Protein AF-A0A9E4CLM8-F1 (afdb_monomer_lite)

pLDDT: mean 94.91, std 4.02, range [65.31, 98.31]

Radius of gyration: 15.93 Å; chains: 1; bounding box: 31×19×49 Å

Secondary structure (DSSP, 8-state):
--HHHHHHHHHHHHHHHTT-S--EEEE----HHHHHHHHHHHHTTTTTT-HHHHHTHHHHH-GGGT-TT--EEEE-

Sequence (76 aa):
MSESEQIVHQIKQRARELGFAETAICDAEPMKDAGERLLSWLGRGYQGTMHWMARTGRERADPRAFFPEAQSVIVT

Foldseek 3Di:
DDPVVVVVVVVQVVCVVVPNPGKDKDFQAFQPPVLVVQQVCVVVVVCPPPVVCNVCSRCVRGVCVVVVPGTMDMDD

Structure (mmCIF, N/CA/C/O backbone):
data_AF-A0A9E4CLM8-F1
#
_entry.id   AF-A0A9E4CLM8-F1
#
loop_
_atom_site.group_PDB
_atom_site.id
_atom_site.type_symbol
_atom_site.label_atom_id
_atom_site.label_alt_id
_atom_site.label_comp_id
_atom_site.label_asym_id
_atom_site.label_entity_id
_atom_site.label_seq_id
_atom_site.pdbx_PDB_ins_code
_atom_site.Cartn_x
_atom_site.Cartn_y
_atom_site.Cartn_z
_atom_site.occupancy
_atom_site.B_iso_or_equiv
_atom_site.auth_seq_id
_atom_site.auth_comp_id
_atom_site.auth_asym_id
_atom_site.auth_atom_id
_atom_site.pdbx_PDB_model_num
ATOM 1 N N . MET A 1 1 ? -4.017 -2.154 26.644 1.00 65.31 1 MET A N 1
ATOM 2 C CA . MET A 1 1 ? -3.877 -1.931 25.197 1.00 65.31 1 MET A CA 1
ATOM 3 C C . M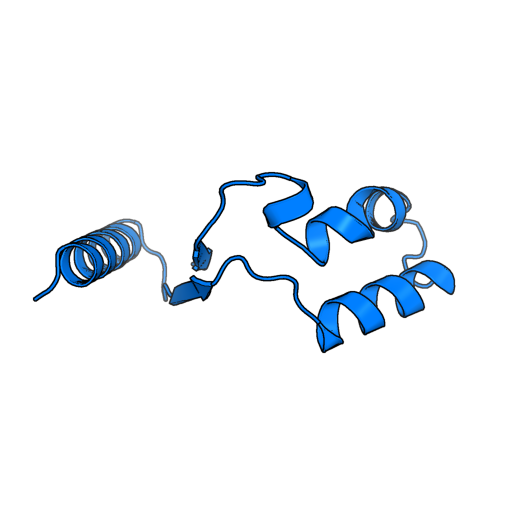ET A 1 1 ? -3.028 -0.699 24.990 1.00 65.31 1 MET A C 1
ATOM 5 O O . MET A 1 1 ? -3.225 0.260 25.732 1.00 65.31 1 MET A O 1
ATOM 9 N N . SER A 1 2 ? -2.082 -0.736 24.057 1.00 92.81 2 SER A N 1
ATOM 10 C CA . SER A 1 2 ? -1.355 0.459 23.622 1.00 92.81 2 SER A CA 1
ATOM 11 C C . SER A 1 2 ? -2.298 1.415 22.880 1.00 92.81 2 SER A C 1
ATOM 13 O O . SER A 1 2 ? -3.362 1.013 22.404 1.00 92.81 2 SER A O 1
ATOM 15 N N . GLU A 1 3 ? -1.918 2.687 22.772 1.00 94.56 3 GLU A N 1
ATOM 16 C CA . GLU A 1 3 ? -2.666 3.685 21.993 1.00 94.56 3 GLU A CA 1
ATOM 17 C C . GLU A 1 3 ? -2.862 3.226 20.536 1.00 94.56 3 GLU A C 1
ATOM 19 O O . GLU A 1 3 ? -3.959 3.304 19.984 1.00 94.56 3 GLU A O 1
ATOM 24 N N . SER A 1 4 ? -1.826 2.630 19.940 1.00 92.88 4 SER A N 1
ATOM 25 C CA . SER A 1 4 ? -1.867 2.090 18.579 1.00 92.88 4 SER A CA 1
ATOM 26 C C . SER A 1 4 ? -2.909 0.978 18.424 1.00 92.88 4 SER A C 1
ATOM 28 O O . SER A 1 4 ? -3.654 0.963 17.447 1.00 92.88 4 SER A O 1
ATOM 30 N N . GLU A 1 5 ? -3.019 0.068 19.398 1.00 95.44 5 GLU A N 1
ATOM 31 C CA . GLU A 1 5 ? -4.023 -1.005 19.380 1.00 95.44 5 GLU A CA 1
ATOM 32 C C . GLU A 1 5 ? -5.455 -0.456 19.438 1.00 95.44 5 GLU A C 1
ATOM 34 O O . GLU A 1 5 ? -6.353 -0.999 18.790 1.00 95.44 5 GLU A O 1
ATOM 39 N N . GLN A 1 6 ? -5.677 0.635 20.180 1.00 97.56 6 GLN A N 1
ATOM 40 C CA . GLN A 1 6 ? -6.981 1.302 20.234 1.00 97.56 6 GLN A CA 1
ATOM 41 C C . GLN A 1 6 ? -7.340 1.934 18.886 1.00 97.56 6 GLN A C 1
ATOM 43 O O . GLN A 1 6 ? -8.461 1.748 18.409 1.00 97.56 6 GLN A O 1
ATOM 48 N N . ILE A 1 7 ? -6.386 2.611 18.240 1.00 97.00 7 ILE A N 1
ATOM 49 C CA . ILE A 1 7 ? -6.570 3.204 16.907 1.00 97.00 7 ILE A CA 1
ATOM 50 C C . ILE A 1 7 ? -6.894 2.118 15.874 1.00 97.00 7 ILE A C 1
ATOM 52 O O . ILE A 1 7 ? -7.868 2.243 15.130 1.00 97.00 7 ILE A O 1
ATOM 56 N N . VAL A 1 8 ? -6.137 1.014 15.863 1.00 97.19 8 VAL A N 1
ATOM 57 C CA . VAL A 1 8 ? -6.390 -0.128 14.966 1.00 97.19 8 VAL A CA 1
ATOM 58 C C . VAL A 1 8 ? -7.806 -0.673 15.152 1.00 97.19 8 VAL A C 1
ATOM 60 O O . VAL A 1 8 ? -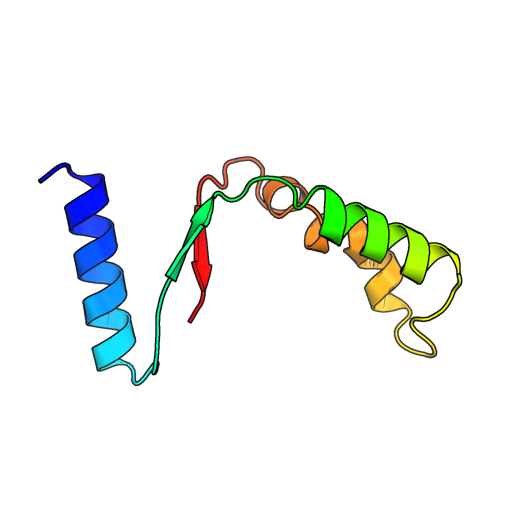8.502 -0.938 14.170 1.00 97.19 8 VAL A O 1
ATOM 63 N N . HIS A 1 9 ? -8.250 -0.831 16.401 1.00 97.56 9 HIS A N 1
ATOM 64 C CA . HIS A 1 9 ? -9.591 -1.322 16.697 1.00 97.56 9 HIS A CA 1
ATOM 65 C C . HIS A 1 9 ? -10.681 -0.381 16.164 1.00 97.56 9 HIS A C 1
ATOM 67 O O . HIS A 1 9 ? -11.591 -0.837 15.471 1.00 97.56 9 HIS A O 1
ATOM 73 N N . GLN A 1 10 ? -10.558 0.924 16.423 1.00 98.00 10 GLN A N 1
ATOM 74 C CA . GLN A 1 10 ? -11.517 1.932 15.959 1.00 98.00 10 GLN A CA 1
ATOM 75 C C . GLN A 1 10 ? -11.598 1.992 14.430 1.00 98.00 10 GLN A C 1
ATOM 77 O O . GLN A 1 10 ? -12.697 2.034 13.878 1.00 98.00 10 GLN A O 1
ATOM 82 N N . ILE A 1 11 ? -10.455 1.933 13.736 1.00 97.75 11 ILE A N 1
ATOM 83 C CA . ILE A 1 11 ? -10.401 1.908 12.267 1.00 97.75 11 ILE A CA 1
ATOM 84 C C . ILE A 1 11 ? -11.159 0.694 11.726 1.00 97.75 11 ILE A C 1
ATOM 86 O O . ILE A 1 11 ? -12.028 0.846 10.869 1.00 97.75 11 ILE A O 1
ATOM 90 N N . LYS A 1 12 ? -10.870 -0.508 12.240 1.00 97.69 12 LYS A N 1
ATOM 91 C CA . LYS A 1 12 ? -11.520 -1.744 11.774 1.00 97.69 12 LYS A CA 1
ATOM 92 C C . LYS A 1 12 ? -13.016 -1.759 12.073 1.00 97.69 12 LYS A C 1
ATOM 94 O O . LYS A 1 12 ? -13.799 -2.193 11.229 1.00 97.69 12 LYS A O 1
ATOM 99 N N . GLN A 1 13 ? -13.423 -1.271 13.245 1.00 98.00 13 GLN A N 1
ATOM 100 C CA . GLN A 1 13 ? -14.838 -1.128 13.576 1.00 98.00 13 GLN A CA 1
ATOM 101 C C . GLN A 1 13 ? -15.524 -0.188 12.581 1.00 98.00 13 GLN A C 1
ATOM 103 O O . GLN A 1 13 ? -16.543 -0.550 11.991 1.00 98.00 13 GLN A O 1
ATOM 108 N N . ARG A 1 14 ? -14.932 0.987 12.337 1.00 98.31 14 ARG A N 1
ATOM 109 C CA . ARG A 1 14 ? -15.503 1.974 11.425 1.00 98.31 14 ARG A CA 1
ATOM 110 C C . ARG A 1 14 ? -15.587 1.456 9.992 1.00 98.31 14 ARG A C 1
ATOM 112 O O . ARG A 1 14 ? -16.596 1.672 9.330 1.00 98.31 14 ARG A O 1
ATOM 119 N N . ALA A 1 15 ? -14.564 0.751 9.518 1.00 98.19 15 ALA A N 1
ATOM 120 C CA . ALA A 1 15 ? -14.567 0.156 8.187 1.00 98.19 15 ALA A CA 1
ATOM 121 C C . ALA A 1 15 ? -15.697 -0.875 8.025 1.00 98.19 15 ALA A C 1
ATOM 123 O O . ALA A 1 15 ? -16.419 -0.854 7.027 1.00 98.19 15 ALA A O 1
ATOM 124 N N . ARG A 1 16 ? -15.931 -1.709 9.045 1.00 98.00 16 ARG A N 1
ATOM 125 C CA . ARG A 1 16 ? -17.053 -2.655 9.054 1.00 98.00 16 ARG A CA 1
ATOM 126 C C . ARG A 1 16 ? -18.411 -1.951 9.010 1.00 98.00 16 ARG A C 1
ATOM 128 O O . ARG A 1 16 ? -19.288 -2.383 8.270 1.00 98.00 16 ARG A O 1
ATOM 135 N N . GLU A 1 17 ? -18.592 -0.873 9.772 1.00 98.31 17 GLU A N 1
ATOM 136 C CA . GLU A 1 17 ? -19.821 -0.060 9.740 1.00 98.31 17 GLU A CA 1
ATOM 137 C C . GLU A 1 17 ? -20.075 0.568 8.363 1.00 98.31 17 GLU A C 1
ATOM 139 O O . GLU A 1 17 ? -21.225 0.730 7.960 1.00 98.31 17 GLU A O 1
ATOM 144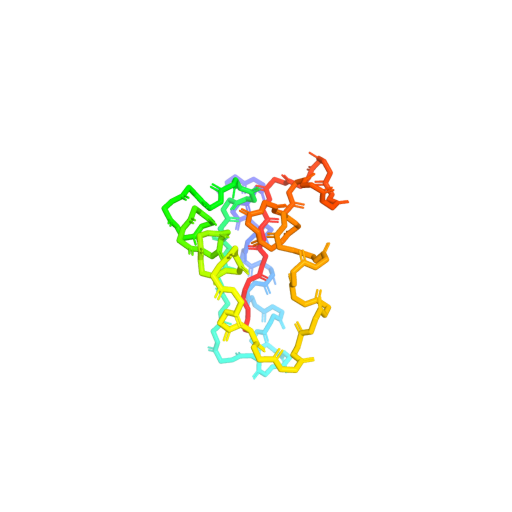 N N . LEU A 1 18 ? -19.007 0.908 7.635 1.00 98.19 18 LEU A N 1
ATOM 145 C CA . LEU A 1 18 ? -19.071 1.432 6.269 1.00 98.1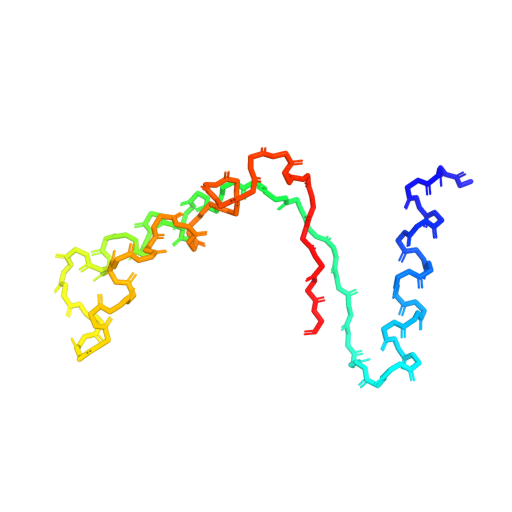9 18 LEU A CA 1
ATOM 146 C C . LEU A 1 18 ? -19.322 0.345 5.209 1.00 98.19 18 LEU A C 1
ATOM 148 O O . LEU A 1 18 ? -19.544 0.680 4.048 1.00 98.19 18 LEU A O 1
ATOM 152 N N . GLY A 1 19 ? -19.318 -0.936 5.590 1.00 98.31 19 GLY A N 1
ATOM 153 C CA . GLY A 1 19 ? -19.606 -2.060 4.698 1.00 98.31 19 GLY A CA 1
ATOM 154 C C . GLY A 1 19 ? -18.381 -2.711 4.053 1.00 98.31 19 GLY A C 1
ATOM 155 O O . GLY A 1 19 ? -18.556 -3.543 3.163 1.00 98.31 19 GLY A O 1
ATOM 156 N N . PHE A 1 20 ? -17.158 -2.382 4.487 1.00 98.19 20 PHE A N 1
ATOM 157 C CA . PHE A 1 20 ? -15.971 -3.124 4.056 1.00 98.19 20 PHE A CA 1
ATOM 158 C C . PHE A 1 20 ? -15.986 -4.538 4.643 1.00 98.19 20 PHE A C 1
ATOM 160 O O . PHE A 1 20 ? -16.261 -4.731 5.831 1.00 98.19 20 PHE A O 1
ATOM 167 N N . ALA A 1 21 ? -15.706 -5.532 3.796 1.00 96.88 21 ALA A N 1
ATOM 168 C CA . ALA A 1 21 ? -15.742 -6.940 4.184 1.00 96.88 21 ALA A CA 1
ATOM 169 C C . ALA A 1 21 ? -14.578 -7.306 5.114 1.00 96.88 21 ALA A C 1
ATOM 171 O O . ALA A 1 21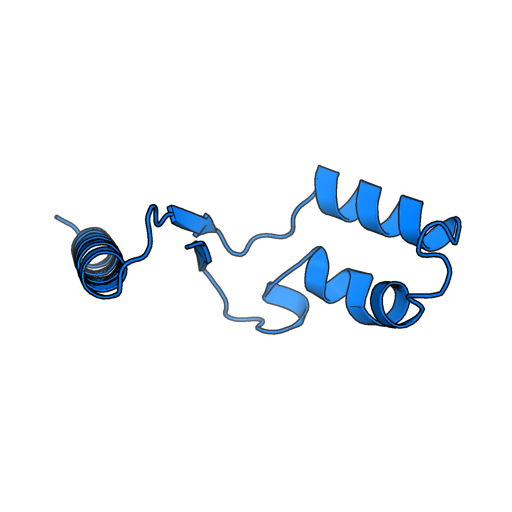 ? -14.764 -8.044 6.082 1.00 96.88 21 ALA A O 1
ATOM 172 N N . GLU A 1 22 ? -13.393 -6.761 4.842 1.00 96.50 22 GLU A N 1
ATOM 173 C CA . GLU A 1 22 ? -12.195 -6.975 5.637 1.00 96.50 22 GLU A CA 1
ATOM 174 C C . GLU A 1 22 ? -11.397 -5.676 5.737 1.00 96.50 22 GLU A C 1
ATOM 176 O O . GLU A 1 22 ? -11.556 -4.760 4.937 1.00 96.50 22 GLU A O 1
ATOM 181 N N . THR A 1 23 ? -10.576 -5.542 6.774 1.00 98.00 23 THR A N 1
ATOM 182 C CA . THR A 1 23 ? -9.659 -4.409 6.892 1.00 98.00 23 THR A CA 1
ATOM 183 C C . THR A 1 23 ? -8.395 -4.838 7.615 1.00 98.00 23 THR A C 1
ATOM 185 O O . THR A 1 23 ? -8.434 -5.343 8.746 1.00 98.00 23 THR A O 1
ATOM 188 N N . ALA A 1 24 ? -7.262 -4.594 6.972 1.00 97.25 24 ALA A N 1
ATOM 189 C CA . ALA A 1 24 ? -5.930 -4.870 7.473 1.00 97.25 24 ALA A CA 1
ATOM 190 C C . ALA A 1 24 ? -5.105 -3.583 7.549 1.00 97.25 24 ALA A C 1
ATOM 192 O O . ALA A 1 24 ? -5.406 -2.580 6.904 1.00 97.25 24 ALA A O 1
ATOM 193 N N . ILE A 1 25 ? -4.063 -3.626 8.374 1.00 96.88 25 ILE A N 1
ATOM 194 C CA . ILE A 1 25 ? -3.073 -2.561 8.496 1.00 96.88 25 ILE A CA 1
ATOM 195 C C . ILE A 1 25 ? -1.713 -3.223 8.312 1.00 96.88 25 ILE A C 1
ATOM 197 O O . ILE A 1 25 ? -1.443 -4.239 8.955 1.00 96.88 25 ILE A O 1
ATOM 201 N N . CYS A 1 26 ? -0.892 -2.678 7.423 1.00 94.56 26 CYS A N 1
ATOM 202 C CA . CYS A 1 26 ? 0.478 -3.123 7.193 1.00 94.56 26 CYS A CA 1
ATOM 203 C C . CYS A 1 26 ? 1.449 -1.945 7.271 1.00 94.56 26 CYS A C 1
ATOM 205 O O . CYS A 1 26 ? 1.036 -0.784 7.214 1.00 94.56 26 CYS A O 1
ATOM 207 N N . ASP A 1 27 ? 2.737 -2.243 7.400 1.00 95.19 27 ASP A N 1
ATOM 208 C CA . ASP A 1 27 ? 3.778 -1.223 7.381 1.00 95.19 27 ASP A CA 1
ATOM 209 C C . ASP A 1 27 ? 3.867 -0.567 6.000 1.00 95.19 27 ASP A C 1
ATOM 211 O O . ASP A 1 27 ? 3.772 -1.227 4.964 1.00 95.19 27 ASP A O 1
ATOM 215 N N . ALA A 1 28 ? 4.105 0.742 5.975 1.00 95.88 28 ALA A N 1
ATOM 216 C CA . ALA A 1 28 ? 4.319 1.503 4.742 1.00 95.88 28 ALA A CA 1
ATOM 217 C C . ALA A 1 28 ? 5.744 1.329 4.180 1.00 95.88 28 ALA A C 1
ATOM 219 O O . ALA A 1 28 ? 6.276 2.228 3.535 1.00 95.88 28 ALA A O 1
ATOM 220 N N . GLU A 1 29 ? 6.404 0.212 4.477 1.00 94.81 29 GLU A N 1
ATOM 221 C CA . GLU A 1 29 ? 7.749 -0.066 3.987 1.00 94.81 29 GLU A CA 1
ATOM 222 C C . GLU A 1 29 ? 7.762 -0.386 2.485 1.00 94.81 29 GLU A C 1
ATOM 224 O O . GLU A 1 29 ? 6.764 -0.866 1.937 1.00 94.81 29 GLU A O 1
ATOM 229 N N . PRO A 1 30 ? 8.903 -0.162 1.805 1.00 93.25 30 PRO A N 1
ATOM 230 C CA . PRO A 1 30 ? 9.059 -0.556 0.415 1.00 93.25 30 PRO A CA 1
ATOM 231 C C . PRO A 1 30 ? 8.787 -2.049 0.226 1.00 93.25 30 PRO A C 1
ATOM 233 O O . PRO A 1 30 ? 9.371 -2.906 0.897 1.00 93.25 30 PRO A O 1
ATOM 236 N N . MET A 1 31 ? 7.952 -2.375 -0.754 1.00 92.00 31 MET A N 1
ATOM 237 C CA . MET A 1 31 ? 7.701 -3.752 -1.148 1.00 92.00 31 MET A CA 1
ATOM 238 C C . MET A 1 31 ? 8.934 -4.294 -1.878 1.00 92.00 31 MET A C 1
ATOM 240 O O . MET A 1 31 ? 9.026 -4.137 -3.090 1.00 92.00 31 MET A O 1
ATOM 244 N N . LYS A 1 32 ? 9.880 -4.937 -1.178 1.00 89.56 32 LYS A N 1
ATOM 245 C CA . LYS A 1 32 ? 11.138 -5.426 -1.786 1.00 89.56 32 LYS A CA 1
ATOM 246 C C . LYS A 1 32 ? 10.902 -6.330 -3.001 1.00 89.56 32 LYS A C 1
ATOM 248 O O . LYS A 1 32 ? 11.023 -5.885 -4.139 1.00 89.56 32 LYS A O 1
ATOM 253 N N . ASP A 1 33 ? 10.491 -7.577 -2.778 1.00 94.62 33 ASP A N 1
ATOM 254 C CA . ASP A 1 33 ? 10.421 -8.553 -3.872 1.00 94.62 33 ASP A CA 1
ATOM 255 C C . ASP A 1 33 ? 9.341 -8.196 -4.903 1.00 94.62 33 ASP A C 1
ATOM 257 O O . ASP A 1 33 ? 9.515 -8.382 -6.108 1.00 94.62 33 ASP A O 1
ATOM 261 N N . ALA A 1 34 ? 8.187 -7.699 -4.446 1.00 94.06 34 ALA A N 1
ATOM 262 C CA . ALA A 1 34 ? 7.091 -7.336 -5.341 1.00 94.06 34 ALA A CA 1
ATOM 263 C C . ALA A 1 34 ? 7.395 -6.059 -6.138 1.00 94.06 34 ALA A C 1
ATOM 265 O O . ALA A 1 34 ? 7.086 -6.007 -7.329 1.00 94.06 34 ALA A O 1
ATOM 266 N N . GLY A 1 35 ? 8.040 -5.071 -5.517 1.00 94.94 35 GLY A N 1
ATOM 267 C CA . GLY A 1 35 ? 8.476 -3.839 -6.164 1.00 94.94 35 GLY A CA 1
ATOM 268 C C . GLY A 1 35 ? 9.555 -4.096 -7.209 1.00 94.94 35 GLY A C 1
ATOM 269 O O . GLY A 1 35 ? 9.430 -3.621 -8.334 1.00 94.94 35 GLY A O 1
ATOM 270 N N . GLU A 1 36 ? 10.559 -4.921 -6.906 1.00 95.31 36 GLU A N 1
ATOM 271 C CA . GLU A 1 36 ? 11.585 -5.309 -7.883 1.00 95.31 36 GLU A CA 1
ATOM 272 C C . GLU A 1 36 ? 10.984 -6.038 -9.089 1.00 95.31 36 GLU A C 1
ATOM 274 O O . GLU A 1 36 ? 11.276 -5.698 -10.242 1.00 95.31 36 GLU A O 1
ATOM 279 N N . ARG A 1 37 ? 10.083 -7.001 -8.846 1.00 97.25 37 ARG A N 1
ATOM 280 C CA . ARG A 1 37 ? 9.362 -7.692 -9.925 1.00 97.25 37 ARG A CA 1
ATOM 281 C C . ARG A 1 37 ? 8.531 -6.722 -10.760 1.00 97.25 37 ARG A C 1
ATOM 283 O O . ARG A 1 37 ? 8.560 -6.825 -11.985 1.00 97.25 37 ARG A O 1
ATOM 290 N N . LEU A 1 38 ? 7.829 -5.779 -10.127 1.00 95.94 38 LEU A N 1
ATOM 291 C CA . LEU A 1 38 ? 7.048 -4.753 -10.819 1.00 95.94 38 LEU A CA 1
ATOM 292 C C . LEU A 1 38 ? 7.945 -3.897 -11.717 1.00 95.94 38 LEU A C 1
ATOM 294 O O . LEU A 1 38 ? 7.646 -3.732 -12.896 1.00 95.94 38 LEU A O 1
ATOM 298 N N . LEU A 1 39 ? 9.058 -3.386 -11.192 1.00 95.06 39 LEU A N 1
ATOM 299 C CA . LEU A 1 39 ? 9.979 -2.547 -11.958 1.00 95.06 39 LEU A CA 1
ATOM 300 C C . LEU A 1 39 ? 10.614 -3.317 -13.124 1.00 95.06 39 LEU A C 1
ATOM 302 O O . LEU A 1 39 ? 10.700 -2.783 -14.229 1.00 95.06 39 LEU A O 1
ATOM 306 N N . SER A 1 40 ? 10.985 -4.587 -12.924 1.00 96.50 40 SER A N 1
ATOM 307 C CA . SER A 1 40 ? 11.484 -5.449 -14.004 1.00 96.50 40 SER A CA 1
ATOM 308 C C . SER A 1 40 ? 10.428 -5.679 -15.089 1.00 96.50 40 SER A C 1
ATOM 310 O O . SER A 1 40 ? 10.720 -5.585 -16.281 1.00 96.50 40 SER A O 1
ATOM 312 N N . TRP A 1 41 ? 9.186 -5.948 -14.684 1.00 97.38 41 TRP A N 1
ATOM 313 C CA . TRP A 1 41 ? 8.054 -6.156 -15.584 1.00 97.38 41 TRP A CA 1
ATOM 314 C C . TRP A 1 41 ? 7.739 -4.894 -16.404 1.00 97.38 41 TRP A C 1
ATOM 316 O O . TRP A 1 41 ? 7.560 -4.977 -17.620 1.00 97.38 41 TRP A O 1
ATOM 326 N N . LEU A 1 42 ? 7.776 -3.718 -15.769 1.00 96.50 42 LEU A N 1
ATOM 327 C CA . LEU A 1 42 ? 7.606 -2.421 -16.432 1.00 96.50 42 LEU A CA 1
ATOM 328 C C . LEU A 1 42 ? 8.756 -2.108 -17.401 1.00 96.50 42 LEU A C 1
ATOM 330 O O . LEU A 1 42 ? 8.523 -1.627 -18.510 1.00 96.50 42 LEU A O 1
ATOM 334 N N . GLY A 1 43 ? 9.995 -2.436 -17.021 1.00 95.06 43 GLY A N 1
ATOM 335 C CA . GLY A 1 43 ? 11.176 -2.284 -17.876 1.00 95.06 43 GLY A CA 1
ATOM 336 C C . GLY A 1 43 ? 11.128 -3.137 -19.149 1.00 95.06 43 GLY A C 1
ATOM 337 O O . GLY A 1 43 ? 11.736 -2.776 -20.153 1.00 95.06 43 GLY A O 1
ATOM 338 N N . ARG A 1 44 ? 10.360 -4.236 -19.143 1.00 96.94 44 ARG A N 1
ATOM 339 C CA . ARG A 1 44 ? 10.115 -5.089 -20.320 1.00 96.94 44 ARG A CA 1
ATOM 340 C C . ARG A 1 44 ? 8.953 -4.610 -21.196 1.00 96.94 44 ARG A C 1
ATOM 342 O O . ARG A 1 44 ? 8.659 -5.246 -22.204 1.00 96.94 44 ARG A O 1
ATOM 349 N N . GLY A 1 45 ? 8.282 -3.516 -20.832 1.00 95.88 45 GLY A N 1
ATOM 350 C CA . GLY A 1 45 ? 7.152 -2.985 -21.596 1.00 95.88 45 GLY A CA 1
ATOM 351 C C . GLY A 1 45 ? 5.864 -3.800 -21.457 1.00 95.88 45 GLY A C 1
ATOM 352 O O . GLY A 1 45 ? 4.955 -3.657 -22.273 1.00 95.88 45 GLY A O 1
ATOM 353 N N . TYR A 1 46 ? 5.758 -4.658 -20.441 1.00 97.31 46 TYR A N 1
ATOM 354 C CA . TYR A 1 46 ? 4.623 -5.571 -20.300 1.00 97.31 46 TYR A CA 1
ATOM 355 C C . TYR A 1 46 ? 3.314 -4.877 -19.874 1.00 97.31 46 TYR A C 1
ATOM 357 O O . TYR A 1 46 ? 2.251 -5.486 -19.954 1.00 97.31 46 TYR A O 1
ATOM 365 N N . GLN A 1 47 ? 3.350 -3.580 -19.538 1.00 96.00 47 GLN A N 1
ATOM 366 C CA . GLN A 1 47 ? 2.164 -2.750 -19.276 1.00 96.00 47 GLN A CA 1
ATOM 367 C C . GLN A 1 47 ? 1.270 -2.475 -20.496 1.00 96.00 47 GLN A C 1
ATOM 369 O O . GLN A 1 47 ? 0.200 -1.881 -20.342 1.00 96.00 47 GLN A O 1
ATOM 374 N N . GLY A 1 48 ? 1.689 -2.861 -21.706 1.00 94.69 48 GLY A N 1
ATOM 375 C CA . GLY A 1 48 ? 0.923 -2.621 -22.928 1.00 94.69 48 GLY A CA 1
ATOM 376 C C . GLY A 1 48 ? 0.644 -1.131 -23.132 1.00 94.69 48 GLY A C 1
ATOM 377 O O . GLY A 1 48 ? 1.558 -0.310 -23.154 1.00 94.69 48 GLY A O 1
ATOM 378 N N . THR A 1 49 ? -0.629 -0.754 -23.247 1.00 95.94 49 THR A N 1
ATOM 379 C CA . THR A 1 49 ? -1.032 0.648 -23.443 1.00 95.94 49 THR A CA 1
ATOM 380 C C . THR A 1 49 ? -1.011 1.484 -22.155 1.00 95.94 49 THR A C 1
ATOM 382 O O . THR A 1 49 ? -1.090 2.713 -22.233 1.00 95.94 49 THR A O 1
ATOM 385 N N . MET A 1 50 ? -0.834 0.878 -20.973 1.00 95.00 50 MET A N 1
ATOM 386 C CA . MET A 1 50 ? -0.867 1.557 -19.668 1.00 95.00 50 MET A CA 1
ATOM 387 C C . MET A 1 50 ? 0.452 2.275 -19.332 1.00 95.00 50 MET A C 1
ATOM 389 O O . MET A 1 50 ? 1.077 2.037 -18.301 1.00 95.00 50 MET A O 1
ATOM 393 N N . HIS A 1 51 ? 0.880 3.208 -20.181 1.00 91.94 51 HIS A N 1
ATOM 394 C CA . HIS A 1 51 ? 2.145 3.944 -20.035 1.00 91.94 51 HIS A CA 1
ATOM 395 C C . HIS A 1 51 ? 2.256 4.710 -18.702 1.00 91.94 51 HIS A C 1
ATOM 397 O O . HIS A 1 51 ? 3.351 4.930 -18.186 1.00 91.94 51 HIS A O 1
ATOM 403 N N . TRP A 1 52 ? 1.123 5.084 -18.101 1.00 93.06 52 TRP A N 1
ATOM 404 C CA . TRP A 1 52 ? 1.073 5.709 -16.778 1.00 93.06 52 TRP A CA 1
ATOM 405 C C . TRP A 1 52 ? 1.587 4.791 -15.653 1.00 93.06 52 TRP A C 1
ATOM 407 O O . TRP A 1 52 ? 2.079 5.297 -14.642 1.00 93.06 52 TRP A O 1
ATOM 417 N N . MET A 1 53 ? 1.538 3.461 -15.817 1.00 93.94 53 MET A N 1
ATOM 418 C CA . MET A 1 53 ? 2.079 2.520 -14.828 1.00 93.94 53 MET A CA 1
ATOM 419 C C . MET A 1 53 ? 3.595 2.642 -14.720 1.00 93.94 53 MET A C 1
ATOM 421 O O . MET A 1 53 ? 4.125 2.656 -13.615 1.00 93.94 53 MET A O 1
ATOM 425 N N . ALA A 1 54 ? 4.287 2.803 -15.852 1.00 92.19 54 ALA A N 1
ATOM 426 C CA . ALA A 1 54 ? 5.734 2.998 -15.864 1.00 92.19 54 ALA A CA 1
ATOM 427 C C . ALA A 1 54 ? 6.130 4.321 -15.186 1.00 92.19 54 ALA A C 1
ATOM 429 O O . ALA A 1 54 ? 7.109 4.366 -14.447 1.00 92.19 54 ALA A O 1
ATOM 430 N N . ARG A 1 55 ? 5.322 5.378 -15.362 1.00 90.69 55 ARG A N 1
ATOM 431 C CA . ARG A 1 55 ? 5.537 6.692 -14.725 1.00 90.69 55 ARG A CA 1
ATOM 432 C C . ARG A 1 55 ? 5.410 6.660 -13.200 1.00 90.69 55 ARG A C 1
ATOM 434 O O . ARG A 1 55 ? 6.092 7.425 -12.535 1.00 90.69 55 ARG A O 1
ATOM 441 N N . THR A 1 56 ? 4.549 5.792 -12.667 1.00 92.06 56 THR A N 1
ATOM 442 C CA . THR A 1 56 ? 4.225 5.703 -11.226 1.00 92.06 56 THR A CA 1
ATOM 443 C C . THR A 1 56 ? 4.783 4.435 -10.569 1.00 92.06 56 THR A C 1
ATOM 445 O O . THR A 1 56 ? 4.441 4.107 -9.437 1.00 92.06 56 THR A O 1
ATOM 448 N N . GLY A 1 57 ? 5.654 3.689 -11.262 1.00 92.62 57 GLY A N 1
ATOM 449 C CA . GLY A 1 57 ? 6.145 2.387 -10.797 1.00 92.62 57 GLY A CA 1
ATOM 450 C C . GLY A 1 57 ? 6.871 2.452 -9.451 1.00 92.62 57 GLY A C 1
ATOM 451 O O . GLY A 1 57 ? 6.681 1.578 -8.610 1.00 92.62 57 GLY A O 1
ATOM 452 N N . ARG A 1 58 ? 7.645 3.520 -9.217 1.00 91.56 58 ARG A N 1
ATOM 453 C CA . ARG A 1 58 ? 8.360 3.740 -7.951 1.00 91.56 58 ARG A CA 1
ATOM 454 C C . ARG A 1 58 ? 7.409 3.994 -6.782 1.00 91.56 58 ARG A C 1
ATOM 456 O O . ARG A 1 58 ? 7.582 3.388 -5.736 1.00 91.56 58 ARG A O 1
ATOM 463 N N . GLU A 1 59 ? 6.397 4.835 -6.974 1.00 92.38 59 GLU A N 1
ATOM 464 C CA . GLU A 1 59 ? 5.387 5.152 -5.950 1.00 92.38 59 GLU A CA 1
ATOM 465 C C . GLU A 1 59 ? 4.557 3.918 -5.572 1.00 92.38 59 GLU A C 1
ATOM 467 O O . GLU A 1 59 ? 4.145 3.759 -4.430 1.00 92.38 59 GLU A O 1
ATOM 472 N N . ARG A 1 60 ? 4.340 3.006 -6.527 1.00 92.12 60 ARG A N 1
ATOM 473 C CA . ARG A 1 60 ? 3.651 1.725 -6.295 1.00 92.12 60 ARG A CA 1
ATOM 474 C C . ARG A 1 60 ? 4.508 0.713 -5.546 1.00 92.12 60 ARG A C 1
ATOM 476 O O . ARG A 1 60 ? 3.967 -0.100 -4.806 1.00 92.12 60 ARG A O 1
ATOM 483 N N . ALA A 1 61 ? 5.816 0.727 -5.786 1.00 94.44 61 ALA A N 1
ATOM 484 C CA . ALA A 1 61 ? 6.762 -0.140 -5.094 1.00 94.44 61 ALA A CA 1
ATOM 485 C C . ALA A 1 61 ? 7.063 0.355 -3.670 1.00 94.44 61 ALA A C 1
ATOM 487 O O . ALA A 1 61 ? 7.407 -0.446 -2.804 1.00 94.44 61 ALA A O 1
ATOM 488 N N . ASP A 1 62 ? 6.941 1.661 -3.435 1.00 94.62 62 ASP A N 1
ATOM 489 C CA . ASP A 1 62 ? 7.267 2.299 -2.168 1.00 94.62 62 ASP A CA 1
ATOM 490 C C . ASP A 1 62 ? 6.270 3.428 -1.847 1.00 94.62 62 ASP A C 1
ATOM 492 O O . ASP A 1 62 ? 6.389 4.529 -2.399 1.00 94.62 62 ASP A O 1
ATOM 496 N N . PRO A 1 63 ? 5.316 3.196 -0.923 1.00 93.06 63 PRO A N 1
ATOM 497 C CA . PRO A 1 63 ? 4.385 4.226 -0.466 1.00 93.06 63 PRO A CA 1
ATOM 498 C C . PRO A 1 63 ? 5.082 5.485 0.073 1.00 93.06 63 PRO A C 1
ATOM 500 O O . PRO A 1 63 ? 4.553 6.592 -0.068 1.00 93.06 63 PRO A O 1
ATOM 503 N N . ARG A 1 64 ? 6.294 5.352 0.635 1.00 95.38 64 ARG A N 1
ATOM 504 C CA . ARG A 1 64 ? 7.065 6.486 1.168 1.00 95.38 64 ARG A CA 1
ATOM 505 C C . ARG A 1 64 ? 7.638 7.382 0.079 1.00 95.38 64 ARG A C 1
ATOM 507 O O . ARG A 1 64 ? 7.979 8.529 0.356 1.00 95.38 64 ARG A O 1
ATOM 514 N N . ALA A 1 65 ? 7.696 6.918 -1.170 1.00 93.56 65 ALA A N 1
ATOM 515 C CA . ALA A 1 65 ? 8.057 7.779 -2.291 1.00 93.56 65 ALA A CA 1
ATOM 516 C C . ALA A 1 65 ? 7.000 8.869 -2.546 1.00 93.56 65 ALA A C 1
ATOM 518 O O . ALA A 1 65 ? 7.345 9.929 -3.064 1.00 93.56 65 ALA A O 1
ATOM 519 N N . PHE A 1 66 ? 5.740 8.619 -2.171 1.00 91.00 66 PHE A N 1
ATOM 520 C CA . PHE A 1 66 ? 4.648 9.586 -2.287 1.00 91.00 66 PHE A CA 1
ATOM 521 C C . PHE A 1 66 ? 4.380 10.319 -0.962 1.00 91.00 66 PHE A C 1
ATOM 523 O O . PHE A 1 66 ? 4.211 11.536 -0.958 1.00 91.00 66 PHE A O 1
ATOM 530 N N . PHE A 1 67 ? 4.415 9.605 0.170 1.00 94.12 67 PHE A N 1
ATOM 531 C CA . PHE A 1 67 ? 4.279 10.178 1.514 1.00 94.12 67 PHE A CA 1
ATOM 532 C C . PHE A 1 67 ? 5.463 9.772 2.404 1.00 94.12 67 PHE A C 1
ATOM 534 O O . PHE A 1 67 ? 5.393 8.733 3.060 1.00 94.12 67 PHE A O 1
ATOM 541 N N . PRO A 1 68 ? 6.541 10.576 2.478 1.00 94.44 68 PRO A N 1
ATOM 542 C CA . PRO A 1 68 ? 7.774 10.196 3.180 1.00 94.44 68 PRO A CA 1
ATOM 543 C C . PRO A 1 68 ? 7.593 9.811 4.652 1.00 94.44 68 PRO A C 1
ATOM 545 O O . PRO A 1 68 ? 8.320 8.962 5.159 1.00 94.44 68 PRO A O 1
ATOM 548 N N . GLU A 1 69 ? 6.611 10.409 5.328 1.00 96.44 69 GLU A N 1
ATOM 549 C CA . GLU A 1 69 ? 6.313 10.162 6.744 1.00 96.44 69 GLU A CA 1
ATOM 550 C C . GLU A 1 69 ? 5.336 8.997 6.968 1.00 96.44 69 GLU A C 1
ATOM 552 O O . GLU A 1 69 ? 4.978 8.698 8.107 1.00 96.44 69 GLU A O 1
ATOM 557 N N . ALA A 1 70 ? 4.884 8.321 5.905 1.00 95.88 70 ALA A N 1
ATOM 558 C CA . ALA A 1 70 ? 3.961 7.204 6.031 1.00 95.88 70 ALA A CA 1
ATOM 559 C C . ALA A 1 70 ? 4.593 6.056 6.833 1.00 95.88 70 ALA A C 1
ATOM 561 O O . ALA A 1 70 ? 5.653 5.520 6.488 1.00 95.88 70 ALA A O 1
ATOM 562 N N . GLN A 1 71 ? 3.896 5.652 7.895 1.00 95.50 71 GLN A N 1
ATOM 563 C CA . GLN A 1 71 ? 4.298 4.538 8.755 1.00 95.50 71 GLN A CA 1
ATOM 564 C C . GLN A 1 71 ? 3.478 3.279 8.485 1.00 95.50 71 GLN A C 1
ATOM 566 O O . GLN A 1 71 ? 4.025 2.182 8.514 1.00 95.50 71 GLN A O 1
ATOM 571 N N . SER A 1 72 ? 2.190 3.429 8.171 1.00 96.00 72 SER A N 1
ATOM 572 C CA . SER A 1 72 ? 1.279 2.314 7.919 1.00 96.00 72 SER A CA 1
ATOM 573 C C . SER A 1 72 ? 0.316 2.603 6.768 1.00 96.00 72 SER A C 1
ATOM 575 O O . SER A 1 72 ? 0.080 3.757 6.408 1.00 96.00 72 SER A O 1
ATOM 577 N N . VAL A 1 73 ? -0.228 1.535 6.188 1.00 95.62 73 VAL A N 1
ATOM 578 C CA . VAL A 1 73 ? -1.236 1.556 5.126 1.00 95.62 73 VAL A CA 1
ATOM 579 C C . VAL A 1 73 ? -2.459 0.778 5.598 1.00 95.62 73 VAL A C 1
ATOM 581 O O . VAL A 1 73 ? -2.334 -0.328 6.123 1.00 95.62 73 VAL A O 1
ATOM 584 N N . ILE A 1 74 ? -3.646 1.353 5.399 1.00 97.00 74 ILE A N 1
ATOM 585 C CA . ILE A 1 74 ? -4.931 0.690 5.642 1.00 97.00 74 ILE A CA 1
ATOM 586 C C . ILE A 1 74 ? -5.386 0.051 4.326 1.00 97.00 74 ILE A C 1
ATOM 588 O O . ILE A 1 74 ? -5.474 0.735 3.307 1.00 97.00 74 ILE A O 1
ATOM 592 N N . VAL A 1 75 ? -5.679 -1.247 4.353 1.00 95.94 75 VAL A N 1
ATOM 593 C CA . VAL A 1 75 ? -6.160 -2.025 3.202 1.00 95.94 75 VAL A CA 1
ATOM 594 C C . VAL A 1 75 ? -7.554 -2.546 3.532 1.00 95.94 75 VAL A C 1
ATOM 59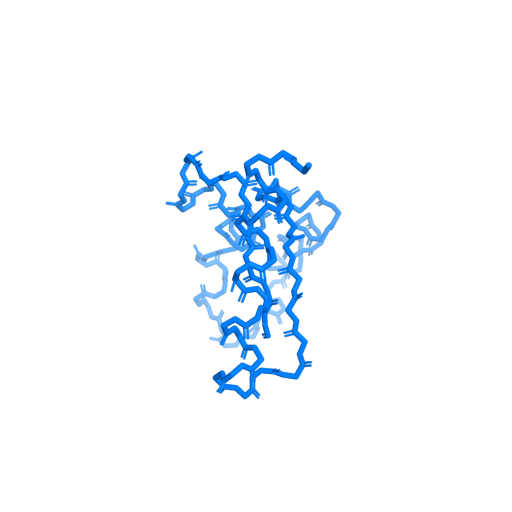6 O O . VAL A 1 75 ? -7.719 -3.208 4.555 1.00 95.94 75 VAL A O 1
ATOM 599 N N . THR A 1 76 ? -8.543 -2.229 2.698 1.00 93.50 76 THR A N 1
ATOM 600 C CA . THR A 1 76 ? -9.977 -2.514 2.904 1.00 93.50 76 THR A CA 1
ATOM 601 C C . THR A 1 76 ? -10.600 -3.171 1.685 1.00 93.50 76 THR A C 1
ATOM 603 O O . THR A 1 76 ? -10.204 -2.746 0.574 1.00 93.50 76 THR A O 1
#